Protein AF-A0A4V1ZYJ0-F1 (afdb_monomer)

Radius of gyration: 27.36 Å; Cα contacts (8 Å, |Δi|>4): 115; chains: 1; bounding box: 60×39×63 Å

Solvent-accessible surface area (backbone atoms only — not comparable to full-atom values): 7634 Å² total; per-residue (Å²): 122,80,49,82,54,85,54,69,100,83,52,88,59,89,47,63,30,48,71,47,72,52,77,53,96,96,46,75,52,71,37,78,46,78,59,79,65,95,71,58,88,89,64,89,73,66,72,46,60,44,89,94,45,60,79,70,43,41,62,72,42,68,61,72,73,40,45,68,55,47,55,68,51,44,53,59,48,50,53,51,48,52,46,64,68,34,55,88,78,41,65,87,82,64,65,74,51,80,50,94,86,50,102,54,82,49,83,61,78,81,81,79,78,86,127

Secondary structure (DSSP, 8-state):
--EEEPPSTT--S-EEEEEEEEEETTEEEEEEEPTT-SPPTT----EEEETTEEEEEEE--HHHHHHHHHHHHHHHHHHHHHHHH-TTTS-TT---EE-SSSS-EE-PPP-----

Mean predicted aligned error: 15.17 Å

Foldseek 3Di:
DWDWDDDPDPDPDTATWDKDWDDDDPDIAIDTAHGDDPDDPPDDFDWDADPVCRNPIYTPDPCVPCVVVCVVPVVVVVVVVVQVPPCVNPVPPFPFDCDPPDRDTDTDDDDPPDD

Sequence (115 aa):
MSFEGMGNAGDMLRSTYSVFYFKHDNDTTWFNSSANISFKPGDIVPVRYNVAEPGDARLNTFLSIWLGTLLAGGIPILILLVIYLNPHIVPKQNNLRLSKTKPYIFLQPVSSTYA

Structure (mmCIF, N/CA/C/O backbone):
data_AF-A0A4V1ZYJ0-F1
#
_entry.id   AF-A0A4V1ZYJ0-F1
#
loop_
_atom_site.group_PDB
_atom_site.id
_atom_site.type_symbol
_atom_site.label_atom_id
_atom_site.label_alt_id
_atom_site.label_comp_id
_atom_site.label_asym_id
_atom_site.label_entity_id
_atom_site.label_seq_id
_atom_site.pdbx_PDB_ins_code
_atom_site.Cartn_x
_atom_site.Cartn_y
_atom_site.Cartn_z
_atom_site.occupancy
_atom_site.B_iso_or_equiv
_atom_site.auth_seq_id
_atom_site.auth_comp_id
_atom_site.auth_asym_id
_atom_site.auth_atom_id
_atom_site.pdbx_PDB_model_num
ATOM 1 N N . MET A 1 1 ? 10.487 -14.709 -18.962 1.00 46.09 1 MET A N 1
ATOM 2 C CA . MET A 1 1 ? 11.520 -15.533 -18.303 1.00 46.09 1 MET A CA 1
ATOM 3 C C . MET A 1 1 ? 11.397 -15.286 -16.809 1.00 46.09 1 MET A C 1
ATOM 5 O O . MET A 1 1 ? 11.369 -14.125 -16.427 1.00 46.09 1 MET A O 1
ATOM 9 N N . SER A 1 2 ? 11.198 -16.326 -16.000 1.00 43.25 2 SER A N 1
ATOM 10 C CA . SER A 1 2 ? 11.203 -16.231 -14.533 1.00 43.25 2 SER A CA 1
ATOM 11 C C . SER A 1 2 ? 12.634 -16.396 -14.034 1.00 43.25 2 SER A C 1
ATOM 13 O O . SER A 1 2 ? 13.347 -17.264 -14.536 1.00 43.25 2 SER A O 1
ATOM 15 N N . PHE A 1 3 ? 13.050 -15.576 -13.073 1.00 48.28 3 PHE A N 1
ATOM 16 C CA . PHE A 1 3 ? 14.379 -15.663 -12.474 1.00 48.28 3 PHE A CA 1
ATOM 17 C C . PHE A 1 3 ? 14.256 -16.283 -11.080 1.00 48.28 3 PHE A C 1
ATOM 19 O O . PHE A 1 3 ? 13.375 -15.916 -10.301 1.00 48.28 3 PHE A O 1
ATOM 26 N N . GLU A 1 4 ? 15.110 -17.260 -10.786 1.00 47.94 4 GLU A N 1
ATOM 27 C CA . GLU A 1 4 ? 15.239 -17.841 -9.450 1.00 47.94 4 GLU A CA 1
ATOM 28 C C . GLU A 1 4 ? 16.365 -17.111 -8.715 1.00 47.94 4 GLU A C 1
ATOM 30 O O . GLU A 1 4 ? 17.476 -16.993 -9.231 1.00 47.94 4 GLU A O 1
ATOM 35 N N . GLY A 1 5 ? 16.089 -16.604 -7.515 1.00 47.22 5 GLY A N 1
ATOM 36 C CA . GLY A 1 5 ? 17.110 -16.021 -6.647 1.00 47.22 5 GLY A CA 1
ATOM 37 C C . GLY A 1 5 ? 16.983 -16.552 -5.229 1.00 47.22 5 GLY A C 1
ATOM 38 O O . GLY A 1 5 ? 15.895 -16.915 -4.781 1.00 47.22 5 GLY A O 1
ATOM 39 N N . MET A 1 6 ? 18.114 -16.617 -4.533 1.00 45.50 6 MET A N 1
ATOM 40 C CA . MET A 1 6 ? 18.161 -16.924 -3.107 1.00 45.50 6 MET A CA 1
ATOM 41 C C . MET A 1 6 ? 17.848 -15.651 -2.313 1.00 45.50 6 MET A C 1
ATOM 43 O O . MET A 1 6 ? 18.429 -14.599 -2.580 1.00 45.50 6 MET A O 1
ATOM 47 N N . GLY A 1 7 ? 16.905 -15.740 -1.371 1.00 52.34 7 GLY A N 1
ATOM 48 C CA . GLY A 1 7 ? 16.629 -14.673 -0.406 1.00 52.34 7 GLY A CA 1
ATOM 49 C C . GLY A 1 7 ? 17.787 -14.469 0.579 1.00 52.34 7 GLY A C 1
ATOM 50 O O . GLY A 1 7 ? 18.738 -15.251 0.613 1.00 52.34 7 GLY A O 1
ATOM 51 N N . ASN A 1 8 ? 17.715 -13.402 1.382 1.00 55.25 8 ASN A N 1
ATOM 52 C CA . ASN A 1 8 ? 18.723 -13.097 2.403 1.00 55.25 8 ASN A CA 1
ATOM 53 C C . ASN A 1 8 ? 18.839 -14.211 3.462 1.00 55.25 8 ASN A C 1
ATOM 55 O O . ASN A 1 8 ? 17.902 -14.973 3.698 1.00 55.25 8 ASN A O 1
ATOM 59 N N . ALA A 1 9 ? 20.023 -14.281 4.086 1.00 48.91 9 ALA A N 1
ATOM 60 C CA . ALA A 1 9 ? 20.482 -15.344 4.983 1.00 48.91 9 ALA A CA 1
ATOM 61 C C . ALA A 1 9 ? 19.446 -15.737 6.059 1.00 48.91 9 ALA A C 1
ATOM 63 O O . ALA A 1 9 ? 19.326 -15.082 7.093 1.00 48.91 9 ALA A O 1
ATOM 64 N N . GLY A 1 10 ? 18.715 -16.824 5.794 1.00 50.59 10 GLY A N 1
ATOM 65 C CA . GLY A 1 10 ? 17.658 -17.373 6.650 1.00 50.59 10 GLY A CA 1
ATOM 66 C C . GLY A 1 10 ? 16.484 -17.970 5.864 1.00 50.59 10 GLY A C 1
ATOM 67 O O . GLY A 1 10 ? 15.867 -18.928 6.326 1.00 50.59 10 GLY A O 1
ATOM 68 N N . ASP A 1 11 ? 16.223 -17.482 4.648 1.00 47.62 11 ASP A N 1
ATOM 69 C CA . ASP A 1 11 ? 15.119 -17.966 3.812 1.00 47.62 11 ASP A CA 1
ATOM 70 C C . ASP A 1 11 ? 15.535 -19.185 2.967 1.00 47.62 11 ASP A C 1
ATOM 72 O O . ASP A 1 11 ? 16.032 -19.066 1.848 1.00 47.62 11 ASP A O 1
ATOM 76 N N . MET A 1 12 ? 15.280 -20.395 3.479 1.00 47.22 12 MET A N 1
ATOM 77 C CA . MET A 1 12 ? 15.387 -21.661 2.719 1.00 47.22 12 MET A CA 1
ATOM 78 C C . MET A 1 12 ? 14.264 -21.842 1.673 1.00 47.22 12 MET A C 1
ATOM 80 O O . MET A 1 12 ? 14.135 -22.907 1.065 1.00 47.22 12 MET A O 1
ATOM 84 N N . LEU A 1 13 ? 13.424 -20.828 1.463 1.00 49.38 13 LEU A N 1
ATOM 85 C CA . LEU A 1 13 ? 12.290 -20.879 0.549 1.00 49.38 13 LEU A CA 1
ATOM 86 C C . LEU A 1 13 ? 12.705 -20.331 -0.819 1.00 49.38 13 LEU A C 1
ATOM 88 O O . LEU A 1 13 ? 12.961 -19.138 -0.978 1.00 49.38 13 LEU A O 1
ATOM 92 N N . ARG A 1 14 ? 12.747 -21.213 -1.827 1.00 51.91 14 ARG A N 1
ATOM 93 C CA . ARG A 1 14 ? 12.847 -20.809 -3.236 1.00 51.91 14 ARG A CA 1
ATOM 94 C C . ARG A 1 14 ? 11.693 -19.859 -3.551 1.00 51.91 14 ARG A C 1
ATOM 96 O O . ARG A 1 14 ? 10.537 -20.275 -3.542 1.00 51.91 14 ARG A O 1
ATOM 103 N N . SER A 1 15 ? 12.011 -18.599 -3.831 1.00 55.06 15 SER A N 1
ATOM 104 C CA . SER A 1 15 ? 11.025 -17.595 -4.218 1.00 55.06 15 SER A CA 1
ATOM 105 C C . SER A 1 15 ? 11.194 -17.272 -5.696 1.00 55.06 15 SER A C 1
ATOM 107 O O . SER A 1 15 ? 12.221 -16.743 -6.122 1.00 55.06 15 SER A O 1
ATOM 109 N N . THR A 1 16 ? 10.191 -17.626 -6.496 1.00 56.03 16 THR A N 1
ATOM 110 C CA . THR A 1 16 ? 10.096 -17.187 -7.889 1.00 56.03 16 THR A CA 1
ATOM 111 C C . THR A 1 16 ? 9.591 -15.749 -7.896 1.00 56.03 16 THR A C 1
ATOM 113 O O . THR A 1 16 ? 8.448 -15.493 -7.513 1.00 56.03 16 THR A O 1
ATOM 116 N N . TYR A 1 17 ? 10.420 -14.806 -8.338 1.00 59.56 17 TYR A N 1
ATOM 117 C CA . TYR A 1 17 ? 10.012 -13.413 -8.506 1.00 59.56 17 TYR A CA 1
ATOM 118 C C . TYR A 1 17 ? 9.987 -13.024 -9.982 1.00 59.56 17 TYR A C 1
ATOM 120 O O . TYR A 1 17 ? 10.707 -13.566 -10.825 1.00 59.56 17 TYR A O 1
ATOM 128 N N . SER A 1 18 ? 9.108 -12.078 -10.297 1.00 63.31 18 SER A N 1
ATOM 129 C CA . SER A 1 18 ? 8.984 -11.524 -11.639 1.00 63.31 18 SER A CA 1
ATOM 130 C C . SER A 1 18 ? 9.879 -10.295 -11.747 1.00 63.31 18 SER A C 1
ATOM 132 O O . SER A 1 18 ? 9.775 -9.370 -10.936 1.00 63.31 18 SER A O 1
ATOM 134 N N . VAL A 1 19 ? 10.755 -10.299 -12.751 1.00 68.94 19 VAL A N 1
ATOM 135 C CA . VAL A 1 19 ? 11.613 -9.160 -13.086 1.00 68.94 19 VAL A CA 1
ATOM 136 C C . VAL A 1 19 ? 10.931 -8.346 -14.172 1.00 68.94 19 VAL A C 1
ATOM 138 O O . VAL A 1 19 ? 10.537 -8.889 -15.207 1.00 68.94 19 VAL A O 1
ATOM 141 N N . PHE A 1 20 ? 10.808 -7.047 -13.933 1.00 73.81 20 PHE A N 1
ATOM 142 C CA . PHE A 1 20 ? 10.254 -6.099 -14.888 1.00 73.81 20 PHE A CA 1
ATOM 143 C C . PHE A 1 20 ? 11.358 -5.166 -15.363 1.00 73.81 20 PHE A C 1
ATOM 145 O O . PHE A 1 20 ? 12.267 -4.824 -14.606 1.00 73.81 20 PHE A O 1
ATOM 152 N N . TYR A 1 21 ? 11.261 -4.752 -16.621 1.00 74.56 21 TYR A N 1
ATOM 153 C CA . TYR A 1 21 ? 12.099 -3.699 -17.163 1.00 74.56 21 TYR A CA 1
ATOM 154 C C . TYR A 1 21 ? 11.240 -2.652 -17.844 1.00 74.56 21 TYR A C 1
ATOM 156 O O . TYR A 1 21 ? 10.186 -2.957 -18.407 1.00 74.56 21 TYR A O 1
ATOM 164 N N . PHE A 1 22 ? 11.713 -1.417 -17.811 1.00 76.38 22 PHE A N 1
ATOM 165 C CA . PHE A 1 22 ? 11.156 -0.342 -18.612 1.00 76.38 22 PHE A CA 1
ATOM 166 C C . PHE A 1 22 ? 12.297 0.490 -19.190 1.00 76.38 22 PHE A C 1
ATOM 168 O O . PHE A 1 22 ? 13.395 0.542 -18.634 1.00 76.38 22 PHE A O 1
ATOM 175 N N . LYS A 1 23 ? 12.043 1.091 -20.352 1.00 76.69 23 LYS A N 1
ATOM 176 C CA . LY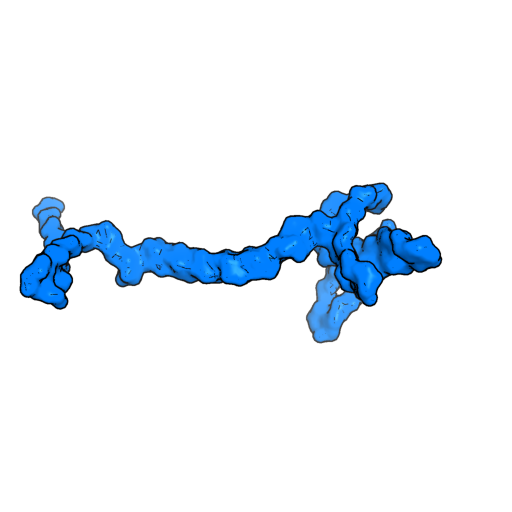S A 1 23 ? 12.992 1.996 -20.996 1.00 76.69 23 LYS A CA 1
ATOM 177 C C . LYS A 1 23 ? 12.717 3.415 -20.528 1.00 76.69 23 LYS A C 1
ATOM 179 O O . LYS A 1 23 ? 11.569 3.859 -20.588 1.00 76.69 23 LYS A O 1
ATOM 184 N N . HIS A 1 24 ? 13.766 4.098 -20.096 1.00 74.12 24 HIS A N 1
ATOM 185 C CA . HIS A 1 24 ? 13.749 5.513 -19.760 1.00 74.12 24 HIS A CA 1
ATOM 186 C C . HIS A 1 24 ? 14.911 6.192 -20.480 1.00 74.12 24 HIS A C 1
ATOM 188 O O . HIS A 1 24 ? 16.061 5.790 -20.317 1.00 74.12 24 HIS A O 1
ATOM 194 N N . ASP A 1 25 ? 14.614 7.202 -21.295 1.00 78.50 25 ASP A N 1
ATOM 195 C CA . ASP A 1 25 ? 15.579 7.844 -22.191 1.00 78.50 25 ASP A CA 1
ATOM 196 C C . ASP A 1 25 ? 16.331 6.821 -23.072 1.00 78.50 25 ASP A C 1
ATOM 198 O O . ASP A 1 25 ? 15.725 6.176 -23.928 1.00 78.50 25 ASP A O 1
ATOM 202 N N . ASN A 1 26 ? 17.640 6.657 -22.847 1.00 80.00 26 ASN A N 1
ATOM 203 C CA . ASN A 1 26 ? 18.516 5.707 -23.540 1.00 80.00 26 ASN A CA 1
ATOM 204 C C . ASN A 1 26 ? 18.929 4.507 -22.669 1.00 80.00 26 ASN A C 1
ATOM 206 O O . ASN A 1 26 ? 19.769 3.717 -23.100 1.00 80.00 26 ASN A O 1
ATOM 210 N N . ASP A 1 27 ? 18.355 4.355 -21.472 1.00 74.94 27 ASP A N 1
ATOM 211 C CA . ASP A 1 27 ? 18.698 3.282 -20.538 1.00 74.94 27 ASP A CA 1
ATOM 212 C C . ASP A 1 27 ? 17.501 2.361 -20.245 1.00 74.94 27 ASP A C 1
ATOM 214 O O . ASP A 1 27 ? 16.329 2.712 -20.424 1.00 74.94 27 ASP A O 1
ATOM 218 N N . THR A 1 28 ? 17.797 1.127 -19.844 1.00 78.94 28 THR A N 1
ATOM 219 C CA . THR A 1 28 ? 16.803 0.131 -19.437 1.00 78.94 28 THR A CA 1
ATOM 220 C C . THR A 1 28 ? 16.994 -0.180 -17.964 1.00 78.94 28 THR A C 1
ATOM 222 O O . THR A 1 28 ? 17.970 -0.817 -17.573 1.00 78.94 28 THR A O 1
ATOM 225 N N . THR A 1 29 ? 16.033 0.230 -17.144 1.00 77.31 29 THR A N 1
ATOM 226 C CA . THR A 1 29 ? 16.067 -0.036 -15.707 1.00 77.31 29 THR A CA 1
ATOM 227 C C . THR A 1 29 ? 15.308 -1.319 -15.396 1.00 77.31 29 THR A C 1
ATOM 229 O O . THR A 1 29 ? 14.201 -1.539 -15.894 1.00 77.31 29 THR A O 1
ATOM 232 N N . TRP A 1 30 ? 15.909 -2.160 -14.554 1.00 76.69 30 TRP A N 1
ATOM 233 C CA . TRP A 1 30 ? 15.361 -3.438 -14.109 1.00 76.69 30 TRP A CA 1
ATOM 234 C C . TRP A 1 30 ? 14.977 -3.342 -12.641 1.00 76.69 30 TRP A C 1
ATOM 236 O O . TRP A 1 30 ? 15.743 -2.816 -11.835 1.00 76.69 30 TRP A O 1
ATOM 246 N N . PHE A 1 31 ? 13.817 -3.882 -12.282 1.00 74.38 31 PHE A N 1
ATOM 247 C CA . PHE A 1 31 ? 13.407 -3.967 -10.887 1.00 74.38 31 PHE A CA 1
ATOM 248 C C . PHE A 1 31 ? 12.648 -5.263 -10.609 1.00 74.38 31 PHE A C 1
ATOM 250 O O . PHE A 1 31 ? 11.964 -5.832 -11.468 1.00 74.38 31 PHE A O 1
ATOM 257 N N . ASN A 1 32 ? 12.772 -5.726 -9.369 1.00 71.75 32 ASN A N 1
ATOM 258 C CA . ASN A 1 32 ? 12.088 -6.917 -8.891 1.00 71.75 32 ASN A CA 1
ATOM 259 C C . ASN A 1 32 ? 10.724 -6.517 -8.337 1.00 71.75 32 ASN A C 1
ATOM 261 O O . ASN A 1 32 ? 10.620 -5.591 -7.531 1.00 71.75 32 ASN A O 1
ATOM 265 N N . SER A 1 33 ? 9.673 -7.230 -8.735 1.00 66.00 33 SER A N 1
ATOM 266 C CA . SER A 1 33 ? 8.376 -7.113 -8.072 1.00 66.00 33 SER A CA 1
ATOM 267 C C . SER A 1 33 ? 8.153 -8.281 -7.120 1.00 66.00 33 SER A C 1
ATOM 269 O O . SER A 1 33 ? 8.695 -9.369 -7.321 1.00 66.00 33 SER A O 1
ATOM 271 N N . SER A 1 34 ? 7.350 -8.061 -6.077 1.00 60.72 34 SER A N 1
ATOM 272 C CA . SER A 1 34 ? 6.995 -9.111 -5.123 1.00 60.72 34 SER A CA 1
ATOM 273 C C . SER A 1 34 ? 6.374 -10.302 -5.855 1.00 60.72 34 SER A C 1
ATOM 275 O O . SER A 1 34 ? 5.569 -10.120 -6.769 1.00 60.72 34 SER A O 1
ATOM 277 N N . ALA A 1 35 ? 6.790 -11.503 -5.454 1.00 50.88 35 ALA A N 1
ATOM 278 C CA . ALA A 1 35 ? 6.478 -12.771 -6.095 1.00 50.88 35 ALA A CA 1
ATOM 279 C C . ALA A 1 35 ? 4.985 -12.929 -6.438 1.00 50.88 35 ALA A C 1
ATOM 281 O O . ALA A 1 35 ? 4.108 -12.601 -5.639 1.00 50.88 35 ALA A O 1
ATOM 282 N N . ASN A 1 36 ? 4.723 -13.517 -7.610 1.00 53.50 36 ASN A N 1
ATOM 283 C CA . ASN A 1 36 ? 3.432 -14.097 -7.989 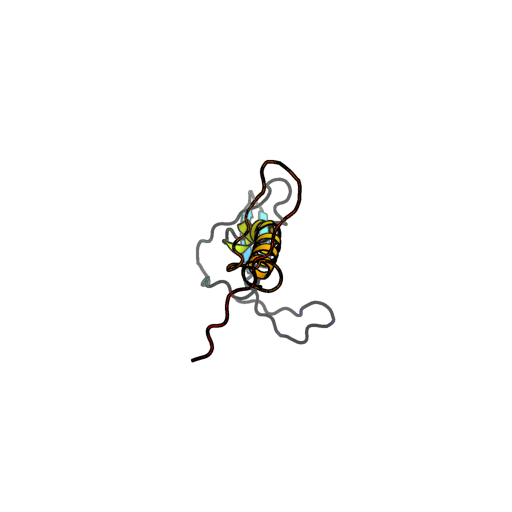1.00 53.50 36 ASN A CA 1
ATOM 284 C C . ASN A 1 36 ? 2.282 -13.130 -8.342 1.00 53.50 36 ASN A C 1
ATOM 286 O O . ASN A 1 36 ? 1.109 -13.452 -8.157 1.00 53.50 36 ASN A O 1
ATOM 290 N N . ILE A 1 37 ? 2.585 -11.951 -8.887 1.00 58.16 37 ILE A N 1
ATOM 291 C CA . ILE A 1 37 ? 1.544 -11.117 -9.503 1.00 58.16 37 ILE A CA 1
ATOM 292 C C . ILE A 1 37 ? 1.177 -11.743 -10.856 1.00 58.16 37 ILE A C 1
ATOM 294 O O . ILE A 1 37 ? 2.079 -12.110 -11.606 1.00 58.16 37 ILE A O 1
ATOM 298 N N . SER A 1 38 ? -0.125 -11.882 -11.147 1.00 63.50 38 SER A N 1
ATOM 299 C CA . SER A 1 38 ? -0.743 -12.623 -12.271 1.00 63.50 38 SER A CA 1
ATOM 300 C C . SER A 1 38 ? -0.401 -12.143 -13.693 1.00 63.50 38 SER A C 1
ATOM 302 O O . SER A 1 38 ? -1.188 -12.336 -14.618 1.00 63.50 38 SER A O 1
ATOM 304 N N . PHE A 1 39 ? 0.746 -11.507 -13.884 1.00 68.69 39 PHE A N 1
ATOM 305 C CA . PHE A 1 39 ? 1.222 -11.047 -15.175 1.00 68.69 39 PHE A CA 1
ATOM 306 C C . PHE A 1 39 ? 1.885 -12.188 -15.934 1.00 68.69 39 PHE A C 1
ATOM 308 O O . PHE A 1 39 ? 2.704 -12.942 -15.398 1.00 68.69 39 PHE A O 1
ATOM 315 N N . LYS A 1 40 ? 1.532 -12.304 -17.207 1.00 70.81 40 LYS A N 1
ATOM 316 C CA . LYS A 1 40 ? 2.167 -13.217 -18.146 1.00 70.81 40 LYS A CA 1
ATOM 317 C C . LYS A 1 40 ? 3.370 -12.527 -18.793 1.00 70.81 40 LYS A C 1
ATOM 319 O O . LYS A 1 40 ? 3.396 -11.302 -18.932 1.00 70.81 40 LYS A O 1
ATOM 324 N N . PRO A 1 41 ? 4.389 -13.293 -19.217 1.00 71.19 41 PRO A N 1
ATOM 325 C CA . PRO A 1 41 ? 5.460 -12.739 -20.032 1.00 71.19 41 PRO A CA 1
ATOM 326 C C . PRO A 1 41 ? 4.890 -12.057 -21.285 1.00 71.19 41 PRO A C 1
ATOM 328 O O . PRO A 1 41 ? 4.155 -12.688 -22.038 1.00 71.19 41 PRO A O 1
ATOM 331 N N . GLY A 1 42 ? 5.253 -10.791 -21.507 1.00 74.69 42 GLY A N 1
ATOM 332 C CA . GLY A 1 42 ? 4.770 -9.983 -22.633 1.00 74.69 42 GLY A CA 1
ATOM 333 C C . GLY A 1 42 ? 3.638 -9.009 -22.291 1.00 74.69 42 GLY A C 1
ATOM 334 O O . GLY A 1 42 ? 3.295 -8.184 -23.135 1.00 74.69 42 GLY A O 1
ATOM 335 N N . ASP A 1 43 ? 3.093 -9.054 -21.073 1.00 74.81 43 ASP A N 1
ATOM 336 C CA . ASP A 1 43 ? 2.055 -8.114 -20.649 1.00 74.81 43 ASP A CA 1
ATOM 337 C C . ASP A 1 43 ? 2.599 -6.679 -20.537 1.00 74.81 43 ASP A C 1
ATOM 339 O O . ASP A 1 43 ? 3.661 -6.430 -19.960 1.00 74.81 43 ASP A O 1
ATOM 343 N N . ILE A 1 44 ? 1.830 -5.716 -21.052 1.00 77.50 44 ILE A N 1
ATOM 344 C CA . ILE A 1 44 ? 2.087 -4.287 -20.854 1.00 77.50 44 ILE A CA 1
ATOM 345 C C . ILE A 1 44 ? 1.510 -3.901 -19.492 1.00 77.50 44 ILE A C 1
ATOM 347 O O . ILE A 1 44 ? 0.292 -3.885 -19.309 1.00 77.50 44 ILE A O 1
ATOM 351 N N . VAL A 1 45 ? 2.384 -3.588 -18.534 1.00 80.19 45 VAL A N 1
ATOM 352 C CA . VAL A 1 45 ? 1.993 -3.260 -17.158 1.00 80.19 45 VAL A CA 1
ATOM 353 C C . VAL A 1 45 ? 2.338 -1.813 -16.802 1.00 80.19 45 VAL A C 1
ATOM 355 O O . VAL A 1 45 ? 3.417 -1.332 -17.152 1.00 80.19 45 VAL A O 1
ATOM 358 N N . PRO A 1 46 ? 1.454 -1.096 -16.088 1.00 81.94 46 PRO A N 1
ATOM 359 C CA . PRO A 1 46 ? 1.747 0.256 -15.636 1.00 81.94 46 PRO A CA 1
ATOM 360 C C . PRO A 1 46 ? 2.800 0.247 -14.519 1.00 81.94 46 PRO A C 1
ATOM 362 O O . PRO A 1 46 ? 2.649 -0.425 -13.492 1.00 81.94 46 PRO A O 1
ATOM 365 N N . VAL A 1 47 ? 3.849 1.046 -14.707 1.00 83.06 47 VAL A N 1
ATOM 366 C CA . VAL A 1 47 ? 4.939 1.264 -13.746 1.00 83.06 47 VAL A CA 1
ATOM 367 C C . VAL A 1 47 ? 4.860 2.696 -13.230 1.00 83.06 47 VAL A C 1
ATOM 369 O O . VAL A 1 47 ? 4.583 3.621 -13.992 1.00 83.06 47 VAL A O 1
ATOM 372 N N . ARG A 1 48 ? 5.108 2.885 -11.934 1.00 82.88 48 ARG A N 1
ATOM 373 C CA . ARG A 1 48 ? 5.347 4.198 -11.330 1.00 82.88 48 ARG A CA 1
ATOM 374 C C . ARG A 1 48 ? 6.803 4.272 -10.888 1.00 82.88 48 ARG A C 1
ATOM 376 O O . ARG A 1 48 ? 7.321 3.310 -10.328 1.00 82.88 48 ARG A O 1
ATOM 383 N N . TYR A 1 49 ? 7.449 5.399 -11.132 1.00 83.56 49 TYR A N 1
ATOM 384 C CA . TYR A 1 49 ? 8.830 5.640 -10.731 1.00 83.56 49 TYR A CA 1
ATOM 385 C C . TYR A 1 49 ? 9.016 7.130 -10.440 1.00 83.56 49 TYR A C 1
ATOM 387 O O . TYR A 1 49 ? 8.243 7.965 -10.919 1.00 83.56 49 TYR A O 1
ATOM 395 N N . ASN A 1 50 ? 10.019 7.459 -9.632 1.00 83.69 50 ASN A N 1
ATOM 396 C CA . ASN A 1 50 ? 10.470 8.832 -9.456 1.00 83.69 50 ASN A CA 1
ATOM 397 C C . ASN A 1 50 ? 11.477 9.151 -10.567 1.00 83.69 50 ASN A C 1
ATOM 399 O O . ASN A 1 50 ? 12.452 8.426 -10.725 1.00 83.69 50 ASN A O 1
ATOM 403 N N . VAL A 1 51 ? 11.275 10.237 -11.317 1.00 83.50 51 VAL A N 1
ATOM 404 C CA . VAL A 1 51 ? 12.200 10.637 -12.394 1.00 83.50 51 VAL A CA 1
ATOM 405 C C . VAL A 1 51 ? 13.611 10.904 -11.857 1.00 83.50 51 VAL A C 1
ATOM 407 O O . VAL A 1 51 ? 14.587 10.606 -12.535 1.00 83.50 51 VAL A O 1
ATOM 410 N N . ALA A 1 52 ? 13.734 11.406 -10.624 1.00 86.62 52 ALA A N 1
ATOM 411 C CA . ALA A 1 52 ? 15.030 11.626 -9.982 1.00 86.62 52 ALA A CA 1
ATOM 412 C C . ALA A 1 52 ? 15.691 10.328 -9.476 1.00 86.62 52 ALA A C 1
ATOM 414 O O . ALA A 1 52 ? 16.894 10.314 -9.229 1.00 86.62 52 ALA A O 1
ATOM 415 N N . GLU A 1 53 ? 14.920 9.248 -9.314 1.00 82.38 53 GLU A N 1
ATOM 416 C CA . GLU A 1 53 ? 15.387 7.965 -8.782 1.00 82.38 53 GLU A CA 1
ATOM 417 C C . GLU A 1 53 ? 14.648 6.798 -9.472 1.00 82.38 53 GLU A C 1
ATOM 419 O O . GLU A 1 53 ? 13.762 6.165 -8.888 1.00 82.38 53 GLU A O 1
ATOM 424 N N . PRO A 1 54 ? 14.980 6.498 -10.743 1.00 78.31 54 PRO A N 1
ATOM 425 C CA . PRO A 1 54 ? 14.287 5.470 -11.524 1.00 78.31 54 PRO A CA 1
ATOM 426 C C . PRO A 1 54 ? 14.502 4.050 -10.978 1.00 78.31 54 PRO A C 1
ATOM 428 O O . PRO A 1 54 ? 13.740 3.144 -11.309 1.00 78.31 54 PRO A O 1
ATOM 431 N N . GLY A 1 55 ? 15.511 3.854 -10.119 1.00 78.19 55 GLY A N 1
ATOM 432 C CA . GLY A 1 55 ? 15.789 2.585 -9.445 1.00 78.19 55 GLY A CA 1
ATOM 433 C C . GLY A 1 55 ? 14.721 2.157 -8.429 1.00 78.19 55 GLY A C 1
ATOM 434 O O . GLY A 1 55 ? 14.557 0.958 -8.220 1.00 78.19 55 GLY A O 1
ATOM 435 N N . ASP A 1 56 ? 13.945 3.088 -7.854 1.00 77.81 56 ASP A N 1
ATOM 436 C CA . ASP A 1 56 ? 12.797 2.771 -6.974 1.00 77.81 56 ASP A CA 1
ATOM 437 C C . ASP A 1 56 ? 11.485 2.624 -7.771 1.00 77.81 56 ASP A C 1
ATOM 439 O O . ASP A 1 56 ? 10.384 2.925 -7.303 1.00 77.81 56 ASP A O 1
ATOM 443 N N . ALA A 1 57 ? 11.578 2.171 -9.023 1.00 81.88 57 ALA A N 1
ATOM 444 C CA . ALA A 1 57 ? 10.407 1.853 -9.822 1.00 81.88 57 ALA A CA 1
ATOM 445 C C . ALA A 1 57 ? 9.597 0.711 -9.192 1.00 81.88 57 ALA A C 1
ATOM 447 O O . ALA A 1 57 ? 10.125 -0.306 -8.737 1.00 81.88 57 ALA A O 1
ATOM 448 N N . ARG A 1 58 ? 8.273 0.869 -9.188 1.00 79.94 58 ARG A N 1
ATOM 449 C CA . ARG A 1 58 ? 7.331 -0.118 -8.651 1.00 79.94 58 ARG A CA 1
ATOM 450 C C . ARG A 1 58 ? 6.169 -0.302 -9.605 1.00 79.94 58 ARG A C 1
ATOM 452 O O . ARG A 1 58 ? 5.720 0.636 -10.261 1.00 79.94 58 ARG A O 1
ATOM 459 N N . LEU A 1 59 ? 5.604 -1.504 -9.624 1.00 83.31 59 LEU A N 1
ATOM 460 C CA . LEU A 1 59 ? 4.348 -1.727 -10.333 1.00 83.31 59 LEU A CA 1
ATOM 461 C C . LEU A 1 59 ? 3.219 -0.918 -9.697 1.00 83.31 59 LEU A C 1
ATOM 463 O O . LEU A 1 59 ? 3.148 -0.768 -8.469 1.00 83.31 59 LEU A O 1
ATOM 467 N N . ASN A 1 60 ? 2.316 -0.437 -10.547 1.00 83.25 60 ASN A N 1
ATOM 468 C CA . ASN A 1 60 ? 1.106 0.258 -10.137 1.00 83.25 60 ASN A CA 1
ATOM 469 C C . ASN A 1 60 ? 0.017 -0.750 -9.722 1.00 83.25 60 ASN A C 1
ATOM 471 O O . ASN A 1 60 ? -1.004 -0.908 -10.388 1.00 83.25 60 ASN A O 1
ATOM 475 N N . THR A 1 61 ? 0.273 -1.497 -8.647 1.00 80.81 61 THR A N 1
ATOM 476 C CA . THR A 1 61 ? -0.693 -2.432 -8.054 1.00 80.81 61 THR A CA 1
ATOM 477 C C . THR A 1 61 ? -1.393 -1.804 -6.857 1.00 80.81 61 THR A C 1
ATOM 479 O O . THR A 1 61 ? -0.852 -0.916 -6.197 1.00 80.81 61 THR A O 1
ATOM 482 N N . PHE A 1 62 ? -2.585 -2.308 -6.532 1.00 83.69 62 PHE A N 1
ATOM 483 C CA . PHE A 1 62 ? -3.351 -1.831 -5.381 1.00 83.69 62 PHE A CA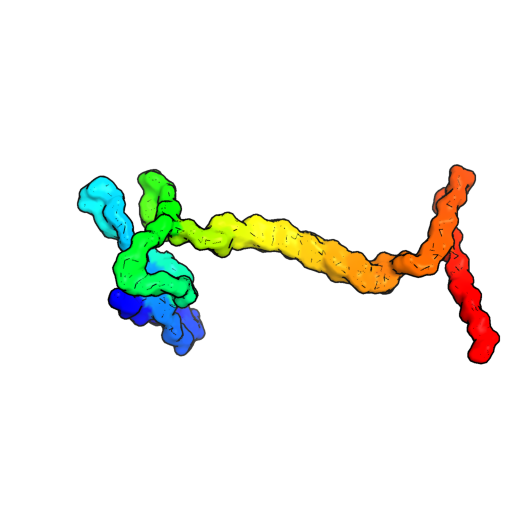 1
ATOM 484 C C . PHE A 1 62 ? -2.519 -1.844 -4.091 1.00 83.69 62 PHE A C 1
ATOM 486 O O . PHE A 1 62 ? -2.415 -0.820 -3.428 1.00 83.69 62 PHE A O 1
ATOM 493 N N . LEU A 1 63 ? -1.858 -2.962 -3.773 1.00 81.75 63 LEU A N 1
ATOM 494 C CA . LEU A 1 63 ? -1.017 -3.055 -2.576 1.00 81.75 63 LEU A CA 1
ATOM 495 C C . LEU A 1 63 ? 0.191 -2.112 -2.640 1.00 81.75 63 LEU A C 1
ATOM 497 O O . LEU A 1 63 ? 0.504 -1.473 -1.646 1.00 81.75 63 LEU A O 1
ATOM 501 N N . SER A 1 64 ? 0.833 -1.948 -3.800 1.00 78.75 64 SER A N 1
ATOM 502 C CA . SER A 1 64 ? 1.938 -0.992 -3.961 1.00 78.75 64 SER A CA 1
ATOM 503 C C . SER A 1 64 ? 1.506 0.430 -3.573 1.00 78.75 64 SER A C 1
ATOM 505 O O . SER A 1 64 ? 2.232 1.125 -2.862 1.00 78.75 64 SER A O 1
ATOM 507 N N . ILE A 1 65 ? 0.309 0.857 -3.982 1.00 84.31 65 ILE A N 1
ATOM 508 C CA . ILE A 1 65 ? -0.215 2.199 -3.687 1.00 84.31 65 ILE A CA 1
ATOM 509 C C . ILE A 1 65 ? -0.739 2.305 -2.249 1.00 84.31 65 ILE A C 1
ATOM 511 O O . ILE A 1 65 ? -0.433 3.268 -1.552 1.00 84.31 65 ILE A O 1
ATOM 515 N N . TRP A 1 66 ? -1.534 1.328 -1.814 1.00 87.62 66 TRP A N 1
ATOM 516 C CA . TRP A 1 66 ? -2.393 1.459 -0.638 1.00 87.62 66 TRP A CA 1
ATOM 517 C C . TRP A 1 66 ? -1.879 0.752 0.609 1.00 87.62 66 TRP A C 1
ATOM 519 O O . TRP A 1 66 ? -2.438 0.987 1.674 1.00 87.62 66 TRP A O 1
ATOM 529 N N . LEU A 1 67 ? -0.838 -0.086 0.538 1.00 86.00 67 LEU A N 1
ATOM 530 C CA . LEU A 1 67 ? -0.370 -0.846 1.704 1.00 86.00 67 LEU A CA 1
ATOM 531 C C . LEU A 1 67 ? -0.051 0.063 2.898 1.00 86.00 67 LEU A C 1
ATOM 533 O O . LEU A 1 67 ? -0.486 -0.228 4.006 1.00 86.00 67 LEU A O 1
ATOM 537 N N . GLY A 1 68 ? 0.621 1.197 2.675 1.00 85.56 68 GLY A N 1
ATOM 538 C CA . GLY A 1 68 ? 0.890 2.169 3.741 1.00 85.56 68 GLY A CA 1
ATOM 539 C C . GLY A 1 68 ? -0.392 2.703 4.390 1.00 85.56 68 GLY A C 1
ATOM 540 O O . GLY A 1 68 ? -0.513 2.714 5.612 1.00 85.56 68 GLY A O 1
ATOM 541 N N . THR A 1 69 ? -1.388 3.071 3.582 1.00 90.56 69 THR A N 1
ATOM 542 C CA . THR A 1 69 ? -2.696 3.542 4.063 1.00 90.56 69 THR A CA 1
ATOM 543 C C . THR A 1 69 ? -3.485 2.444 4.771 1.00 90.56 69 THR A C 1
ATOM 545 O O . THR A 1 69 ? -4.108 2.706 5.795 1.00 90.56 69 THR A O 1
ATOM 548 N N . LEU A 1 70 ? -3.448 1.210 4.266 1.00 91.81 70 LEU A N 1
ATOM 549 C CA . LEU A 1 70 ? -4.095 0.058 4.894 1.00 91.81 70 LEU A CA 1
ATOM 550 C C . LEU A 1 70 ? -3.474 -0.254 6.253 1.00 91.81 70 LEU A C 1
ATOM 552 O O . LEU A 1 70 ? -4.202 -0.577 7.183 1.00 91.81 70 LEU A O 1
ATOM 556 N N . LEU A 1 71 ? -2.157 -0.117 6.399 1.00 90.69 71 LEU A N 1
ATOM 557 C CA . LEU A 1 71 ? -1.495 -0.290 7.690 1.00 90.69 71 LEU A CA 1
ATOM 558 C C . LEU A 1 71 ? -1.838 0.860 8.645 1.00 90.69 71 LEU A C 1
ATOM 560 O O . LEU A 1 71 ? -2.250 0.614 9.777 1.00 90.69 71 LEU A O 1
ATOM 564 N N . ALA A 1 72 ? -1.741 2.107 8.179 1.00 91.81 72 ALA A N 1
ATOM 565 C CA . ALA A 1 72 ? -1.995 3.285 9.005 1.00 91.81 72 ALA A CA 1
ATOM 566 C C . ALA A 1 72 ? -3.467 3.420 9.431 1.00 91.81 72 ALA A C 1
ATOM 568 O O . ALA A 1 72 ? -3.742 3.816 10.559 1.00 91.81 72 ALA A O 1
ATOM 569 N N . GLY A 1 73 ? -4.415 3.099 8.547 1.00 93.44 73 GLY A N 1
ATOM 570 C CA . GLY A 1 73 ? -5.852 3.205 8.812 1.00 93.44 73 GLY A CA 1
ATOM 571 C C . GLY A 1 73 ? -6.485 1.901 9.295 1.00 93.44 73 GLY A C 1
ATOM 572 O O . GLY A 1 73 ? -7.335 1.915 10.183 1.00 93.44 73 GLY A O 1
ATOM 573 N N . GLY A 1 74 ? -6.058 0.761 8.754 1.00 93.81 74 GLY A N 1
ATOM 574 C CA . GLY A 1 74 ? -6.644 -0.542 9.064 1.00 93.81 74 GLY A CA 1
ATOM 575 C C . GLY A 1 74 ? -6.348 -1.010 10.484 1.00 93.81 74 GLY A C 1
ATOM 576 O O . GLY A 1 74 ? -7.248 -1.541 11.131 1.00 93.81 74 GLY A O 1
ATOM 577 N N . ILE A 1 75 ? -5.140 -0.766 11.008 1.00 93.19 75 ILE A N 1
ATOM 578 C CA . ILE A 1 75 ? -4.789 -1.167 12.380 1.00 93.19 75 ILE A CA 1
ATOM 579 C C . ILE A 1 75 ? -5.659 -0.427 13.419 1.00 93.19 75 ILE A C 1
ATOM 581 O O . ILE A 1 75 ? -6.303 -1.107 14.222 1.00 93.19 75 ILE A O 1
ATOM 585 N N . PRO A 1 76 ? -5.781 0.918 13.408 1.00 94.81 76 PRO A N 1
ATOM 586 C CA . PRO A 1 76 ? -6.687 1.620 14.321 1.00 94.81 76 PRO A CA 1
ATOM 587 C C . PRO A 1 76 ? -8.150 1.193 14.182 1.00 94.81 76 PRO A C 1
ATOM 589 O O . PRO A 1 76 ? -8.830 1.006 15.190 1.00 94.81 76 PRO A O 1
ATOM 592 N N . ILE A 1 77 ? -8.636 0.998 12.950 1.00 95.75 77 ILE A N 1
ATOM 593 C CA . ILE A 1 77 ? -10.012 0.541 12.704 1.00 95.75 77 ILE A CA 1
ATOM 594 C C . ILE A 1 77 ? -10.238 -0.846 13.310 1.00 95.75 77 ILE A C 1
ATOM 596 O O . ILE A 1 77 ? -11.261 -1.062 13.956 1.00 95.75 77 ILE A O 1
ATOM 600 N N . LEU A 1 78 ? -9.288 -1.770 13.156 1.00 94.88 78 LEU A N 1
ATOM 601 C CA . LEU A 1 78 ? -9.365 -3.099 13.762 1.00 94.88 78 LEU A CA 1
ATOM 602 C C . LEU A 1 78 ? -9.402 -3.024 15.289 1.00 94.88 78 LEU A C 1
ATOM 604 O O . LEU A 1 78 ? -10.218 -3.705 15.905 1.00 94.88 78 LEU A O 1
ATOM 608 N N . ILE A 1 79 ? -8.580 -2.169 15.900 1.00 93.56 79 ILE A N 1
ATOM 609 C CA . ILE A 1 79 ? -8.594 -1.956 17.354 1.00 93.56 79 ILE A CA 1
ATOM 610 C C . ILE A 1 79 ? -9.971 -1.455 17.808 1.00 93.56 79 ILE A C 1
ATOM 612 O O . ILE A 1 79 ? -10.559 -2.016 18.735 1.00 93.56 79 ILE A O 1
ATOM 616 N N . LEU A 1 80 ? -10.523 -0.442 17.134 1.00 93.00 80 LEU A N 1
ATOM 617 C CA . LEU A 1 80 ? -11.853 0.091 17.445 1.00 93.00 80 LEU A CA 1
ATOM 618 C C . LEU A 1 80 ? -12.952 -0.956 17.250 1.00 93.00 80 LEU A C 1
ATOM 620 O O . LEU A 1 80 ? -13.874 -1.042 18.061 1.00 93.00 80 LEU A O 1
ATOM 624 N N . LEU A 1 81 ? -12.844 -1.777 16.208 1.00 93.75 81 LEU A N 1
ATOM 625 C CA . LEU A 1 81 ? -13.786 -2.850 15.920 1.00 9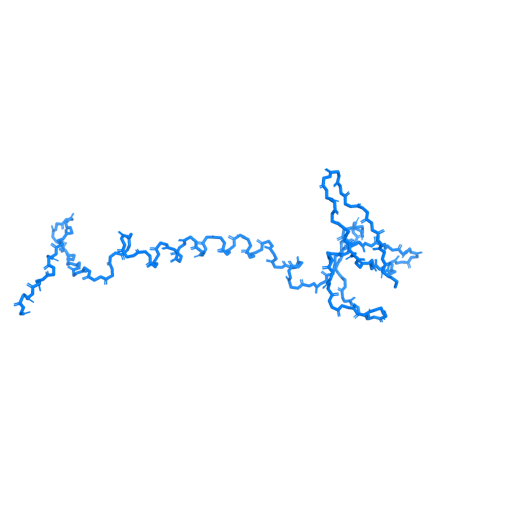3.75 81 LEU A CA 1
ATOM 626 C C . LEU A 1 81 ? -13.752 -3.928 17.010 1.00 93.75 81 LEU A C 1
ATOM 628 O O . LEU A 1 81 ? -14.810 -4.349 17.474 1.00 93.75 81 LEU A O 1
ATOM 632 N N . VAL A 1 82 ? -12.566 -4.320 17.483 1.00 92.75 82 VAL A N 1
ATOM 633 C CA . VAL A 1 82 ? -12.416 -5.250 18.614 1.00 92.75 82 VAL A CA 1
ATOM 634 C C . VAL A 1 82 ? -13.028 -4.664 19.887 1.00 92.75 82 VAL A C 1
ATOM 636 O O . VAL A 1 82 ? -13.793 -5.353 20.562 1.00 92.75 82 VAL A O 1
ATOM 639 N N . ILE A 1 83 ? -12.762 -3.389 20.189 1.00 89.94 83 ILE A N 1
ATOM 640 C CA . ILE A 1 83 ? -13.350 -2.691 21.343 1.00 89.94 83 ILE A CA 1
ATOM 641 C C . ILE A 1 83 ? -14.881 -2.671 21.252 1.00 89.94 83 ILE A C 1
ATOM 643 O O . ILE A 1 83 ? -15.564 -2.996 22.219 1.00 89.94 83 ILE A O 1
ATOM 647 N N . TYR A 1 84 ? -15.426 -2.329 20.084 1.00 88.62 84 TYR A N 1
ATOM 648 C CA . TYR A 1 84 ? -16.867 -2.238 19.857 1.00 88.62 84 TYR A CA 1
ATOM 649 C C . TYR A 1 84 ? -17.577 -3.599 19.897 1.00 88.62 84 TYR A C 1
ATOM 651 O O . TYR A 1 84 ? -18.736 -3.699 20.318 1.00 88.62 84 TYR A O 1
ATOM 659 N N . LEU A 1 85 ? -16.925 -4.656 19.412 1.00 89.19 85 LEU A N 1
ATOM 660 C CA . LEU A 1 85 ? -17.487 -6.004 19.419 1.00 89.19 85 LEU A CA 1
ATOM 661 C C . LEU A 1 85 ? -17.415 -6.655 20.796 1.00 89.19 85 LEU A C 1
ATOM 663 O O . LEU A 1 85 ? -18.250 -7.511 21.073 1.00 89.19 85 LEU A O 1
ATOM 667 N N . ASN A 1 86 ? -16.478 -6.249 21.653 1.00 83.75 86 ASN A N 1
ATOM 668 C CA . ASN A 1 86 ? -16.333 -6.823 22.980 1.00 83.75 86 ASN A CA 1
ATOM 669 C C . ASN A 1 86 ? -17.398 -6.253 23.946 1.00 83.75 86 ASN A C 1
ATOM 671 O O . ASN A 1 86 ? -17.280 -5.105 24.389 1.00 83.75 86 ASN A O 1
ATOM 675 N N . PRO A 1 87 ? -18.435 -7.035 24.314 1.00 70.69 87 PRO A N 1
ATOM 676 C CA . PRO A 1 87 ? -19.540 -6.544 25.139 1.00 70.69 87 PRO A CA 1
ATOM 677 C C . PRO A 1 87 ? -19.105 -6.207 26.570 1.00 70.69 87 PRO A C 1
ATOM 679 O O . PRO A 1 87 ? -19.827 -5.504 27.273 1.00 70.69 87 PRO A O 1
ATOM 682 N N . HIS A 1 88 ? -17.929 -6.682 27.002 1.00 73.75 88 HIS A N 1
ATOM 683 C CA . HIS A 1 88 ? -17.374 -6.344 28.307 1.00 73.75 88 HIS A CA 1
ATOM 684 C C . HIS A 1 88 ? -16.802 -4.918 28.346 1.00 73.75 88 HIS A C 1
ATOM 686 O O . HIS A 1 88 ? -16.825 -4.288 29.402 1.00 73.75 88 HIS A O 1
ATOM 692 N N . ILE A 1 89 ? -16.324 -4.403 27.205 1.00 75.75 89 ILE A N 1
ATOM 693 C CA . ILE A 1 89 ? -15.749 -3.055 27.087 1.00 75.75 89 ILE A CA 1
ATOM 694 C C . ILE A 1 89 ? -16.843 -2.031 26.764 1.00 75.75 89 ILE A C 1
ATOM 6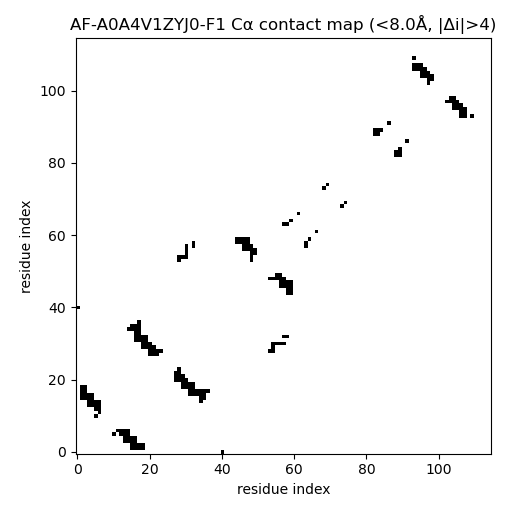96 O O . ILE A 1 89 ? -16.884 -0.962 27.371 1.00 75.75 89 ILE A O 1
ATOM 700 N N . VAL A 1 90 ? -17.756 -2.362 25.844 1.00 71.81 90 VAL A N 1
ATOM 701 C CA . VAL A 1 90 ? -18.902 -1.509 25.496 1.00 71.81 90 VAL A CA 1
ATOM 702 C C . VAL A 1 90 ? -20.202 -2.251 25.819 1.00 71.81 90 VAL A C 1
ATOM 704 O O . VAL A 1 90 ? -20.680 -3.040 24.998 1.00 71.81 90 VAL A O 1
ATOM 707 N N . PRO A 1 91 ? -20.806 -2.021 26.998 1.00 67.12 91 PRO A N 1
ATOM 708 C CA . PRO A 1 91 ? -22.049 -2.682 27.369 1.00 67.12 91 PRO A CA 1
ATOM 709 C C . PRO A 1 91 ? -23.213 -2.141 26.525 1.00 67.12 91 PRO A C 1
ATOM 711 O O . PRO A 1 91 ? -23.709 -1.039 26.747 1.00 67.12 91 PRO A O 1
ATOM 714 N N . LYS A 1 92 ? -23.665 -2.934 25.545 1.00 67.00 92 LYS A N 1
ATOM 715 C CA . LYS A 1 92 ? -24.705 -2.546 24.567 1.00 67.00 92 LYS A CA 1
ATOM 716 C C . LYS A 1 92 ? -26.134 -2.549 25.123 1.00 67.00 92 LYS A C 1
ATOM 718 O O . LYS A 1 92 ? -27.032 -2.033 24.471 1.00 67.00 92 LYS A O 1
ATOM 723 N N . GLN A 1 93 ? -26.354 -3.142 26.298 1.00 64.50 93 GLN A N 1
ATOM 724 C CA . GLN A 1 93 ? -27.691 -3.392 26.857 1.00 64.50 93 GLN A CA 1
ATOM 725 C C . GLN A 1 93 ? -27.973 -2.637 28.165 1.00 64.50 93 GLN A C 1
ATOM 727 O O . GLN A 1 93 ? -29.017 -2.839 28.781 1.00 64.50 93 GLN A O 1
ATOM 732 N N . ASN A 1 94 ? -27.076 -1.747 28.598 1.00 60.03 94 ASN A N 1
ATOM 733 C CA . ASN A 1 94 ? -27.289 -1.000 29.834 1.00 60.03 94 ASN A CA 1
ATOM 734 C C . ASN A 1 94 ? -28.202 0.205 29.568 1.00 60.03 94 ASN A C 1
ATOM 736 O O . ASN A 1 94 ? -27.876 1.074 28.759 1.00 60.03 94 ASN A O 1
ATOM 740 N N . ASN A 1 95 ? -29.327 0.283 30.286 1.00 58.81 95 ASN A N 1
ATOM 741 C CA . ASN A 1 95 ? -30.193 1.464 30.322 1.00 58.81 95 ASN A CA 1
ATOM 742 C C . ASN A 1 95 ? -29.476 2.606 31.062 1.00 58.81 95 ASN A C 1
ATOM 744 O O . ASN A 1 95 ? -29.690 2.844 32.251 1.00 58.81 95 ASN A O 1
ATOM 748 N N . LEU A 1 96 ? -28.580 3.293 30.353 1.00 60.78 96 LEU A N 1
ATOM 749 C CA . LEU A 1 96 ? -27.823 4.428 30.867 1.00 60.78 96 LEU A CA 1
ATOM 750 C C . LEU A 1 96 ? -28.742 5.652 30.932 1.00 60.78 96 LEU A C 1
ATOM 752 O O . LEU A 1 96 ? -29.000 6.321 29.931 1.00 60.78 96 LEU A O 1
ATOM 756 N N . ARG A 1 97 ? -29.249 5.957 32.128 1.00 61.44 97 ARG A N 1
ATOM 757 C CA . ARG A 1 97 ? -29.973 7.207 32.382 1.00 61.44 97 ARG A CA 1
ATOM 758 C C . ARG A 1 97 ? -28.992 8.283 32.833 1.00 61.44 97 ARG A C 1
ATOM 760 O O . ARG A 1 97 ? -28.469 8.231 33.944 1.00 61.44 97 ARG A O 1
ATOM 767 N N . LEU A 1 98 ? -28.768 9.271 31.970 1.00 59.66 98 LEU A N 1
ATOM 768 C CA . LEU A 1 98 ? -28.005 10.471 32.302 1.00 59.66 98 LEU A CA 1
ATOM 769 C C . LEU A 1 98 ? -28.882 11.409 33.144 1.00 59.66 98 LEU A C 1
ATOM 771 O O . LEU A 1 98 ? -29.894 11.927 32.669 1.00 59.66 98 LEU A O 1
ATOM 775 N N . SER A 1 99 ? -28.506 11.614 34.407 1.00 58.75 99 SER A N 1
ATOM 776 C CA . SER A 1 99 ? -29.161 12.593 35.278 1.00 58.75 99 SER A CA 1
ATOM 777 C C . SER A 1 99 ? -28.646 13.996 34.957 1.00 58.75 99 SER A C 1
ATOM 779 O O . SER A 1 99 ? -27.451 14.257 35.059 1.00 58.75 99 SER A O 1
ATOM 781 N N . LYS A 1 100 ? -29.539 14.924 34.586 1.00 65.12 100 LYS A N 1
ATOM 782 C CA . LYS A 1 100 ? -29.174 16.323 34.277 1.00 65.12 100 LYS A CA 1
ATOM 783 C C . LYS A 1 100 ? -28.644 17.102 35.487 1.00 65.12 100 LYS A C 1
ATOM 785 O O . LYS A 1 100 ? -28.020 18.139 35.308 1.00 65.12 100 LYS A O 1
ATOM 790 N N . THR A 1 101 ? -28.913 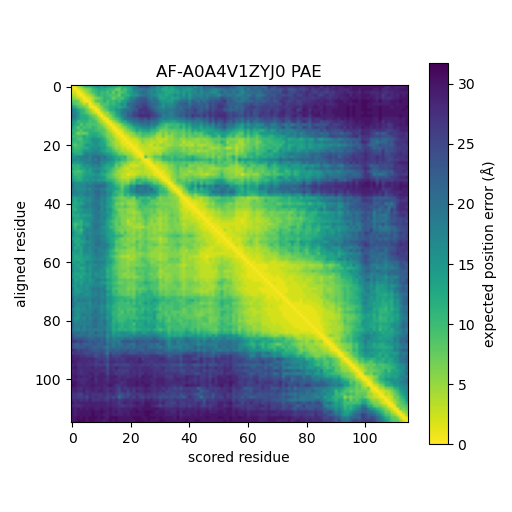16.635 36.705 1.00 66.88 101 THR A N 1
ATOM 791 C CA . THR A 1 101 ? -28.688 17.402 37.939 1.00 66.88 101 THR A CA 1
ATOM 792 C C . THR A 1 101 ? -27.467 16.958 38.741 1.00 66.88 101 THR A C 1
ATOM 794 O O . THR A 1 101 ? -27.026 17.717 39.598 1.00 66.88 101 THR A O 1
ATOM 797 N N . LYS A 1 102 ? -26.909 15.760 38.500 1.00 57.44 102 LYS A N 1
ATOM 798 C CA . LYS A 1 102 ? -25.688 15.272 39.172 1.00 57.44 102 LYS A CA 1
ATOM 799 C C . LYS A 1 102 ? -24.893 14.328 38.252 1.00 57.44 102 LYS A C 1
ATOM 801 O O . LYS A 1 102 ? -25.525 13.510 37.584 1.00 57.44 102 LYS A O 1
ATOM 806 N N . PRO A 1 103 ? -23.546 14.374 38.242 1.00 60.81 103 PRO A N 1
ATOM 807 C CA . PRO A 1 103 ? -22.697 13.598 37.333 1.00 60.81 103 PRO A CA 1
ATOM 808 C C . PRO A 1 103 ? -22.528 12.145 37.809 1.00 60.81 103 PRO A C 1
ATOM 810 O O . PRO A 1 103 ? -21.418 11.675 38.037 1.00 60.81 103 PRO A O 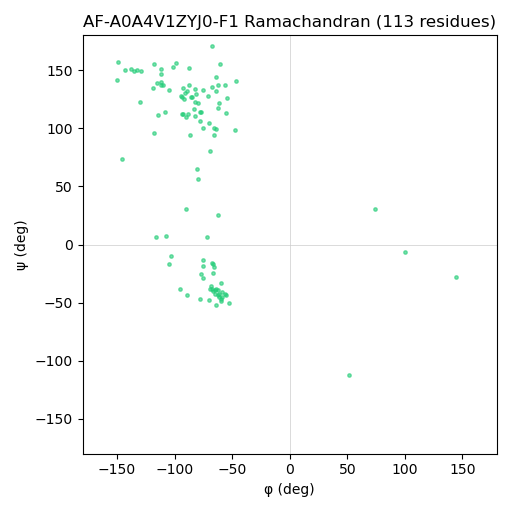1
ATOM 813 N N . TYR A 1 104 ? -23.634 11.428 37.997 1.00 61.50 104 TYR A N 1
ATOM 814 C CA . TYR A 1 104 ? -23.613 10.005 38.327 1.00 61.50 104 TYR A CA 1
ATOM 815 C C . TYR A 1 104 ? -24.316 9.218 37.228 1.00 61.50 104 TYR A C 1
ATOM 817 O O . TYR A 1 104 ? -25.393 9.595 36.761 1.00 61.50 104 TYR A O 1
ATOM 825 N N . ILE A 1 105 ? -23.692 8.115 36.822 1.00 61.94 105 ILE A N 1
ATOM 826 C CA . ILE A 1 105 ? -24.243 7.165 35.860 1.00 61.94 105 ILE A CA 1
ATOM 827 C C . ILE A 1 105 ? -24.966 6.085 36.667 1.00 61.94 105 ILE A C 1
ATOM 829 O O . ILE A 1 105 ? -24.331 5.330 37.401 1.00 61.94 105 ILE A O 1
ATOM 833 N N . PHE A 1 106 ? -26.294 6.022 36.561 1.00 62.69 106 PHE A N 1
ATOM 834 C CA . PHE A 1 106 ? -27.077 4.964 37.198 1.00 62.69 106 PHE A CA 1
ATOM 835 C C . PHE A 1 106 ? -27.084 3.719 36.306 1.00 62.69 106 PHE A C 1
ATOM 837 O O . PHE A 1 106 ? -27.612 3.755 35.195 1.00 62.69 106 PHE A O 1
ATOM 844 N N . LEU A 1 107 ? -26.512 2.619 36.800 1.00 59.66 107 LEU A N 1
ATOM 845 C CA . LEU A 1 107 ? -26.642 1.293 36.196 1.00 59.66 107 LEU A CA 1
ATOM 846 C C . LEU A 1 107 ? -27.890 0.621 36.783 1.00 59.66 107 LEU A C 1
ATOM 848 O O . LEU A 1 107 ? -27.927 0.328 37.976 1.00 59.66 107 LEU A O 1
ATOM 852 N N . GLN A 1 108 ? -28.926 0.406 35.970 1.00 62.03 108 GLN A N 1
ATOM 853 C CA . GLN A 1 108 ? -30.074 -0.405 36.382 1.00 62.03 108 GLN A CA 1
ATOM 854 C C . GLN A 1 108 ? -29.773 -1.887 36.116 1.00 62.03 108 GLN A C 1
ATOM 856 O O . GLN A 1 108 ? -29.409 -2.219 34.986 1.00 62.03 108 GLN A O 1
ATOM 861 N N . PRO A 1 109 ? -29.919 -2.782 37.110 1.00 52.44 109 PRO A N 1
ATOM 862 C CA . PRO A 1 109 ? -29.813 -4.212 36.864 1.00 52.44 109 PRO A C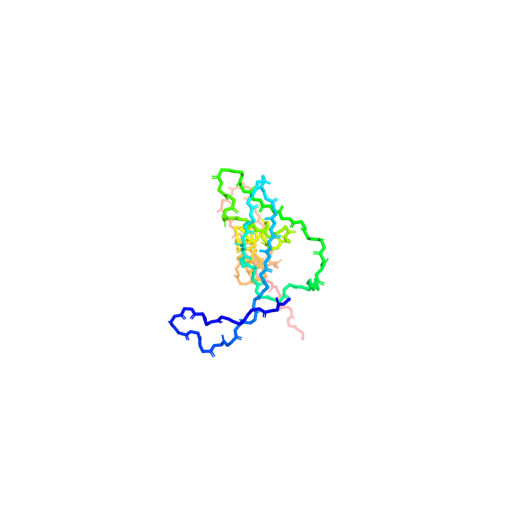A 1
ATOM 863 C C . PRO A 1 109 ? -30.950 -4.648 35.937 1.00 52.44 109 PRO A C 1
ATOM 865 O O . PRO A 1 109 ? -32.110 -4.288 36.150 1.00 52.44 109 PRO A O 1
ATOM 868 N N . VA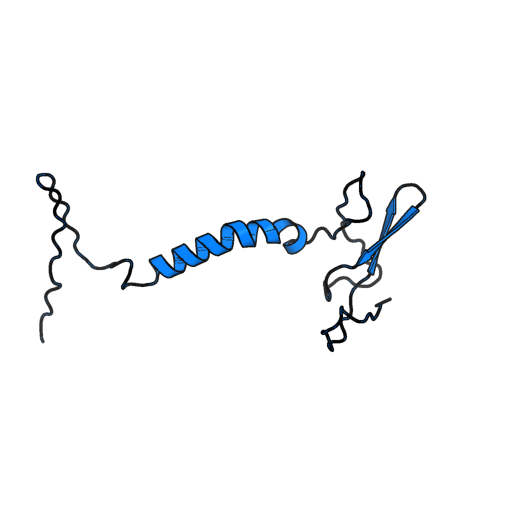L A 1 110 ? -30.616 -5.416 34.898 1.00 60.84 110 VAL A N 1
ATOM 869 C CA . VAL A 1 110 ? -31.616 -6.095 34.070 1.00 60.84 110 VAL A CA 1
ATOM 870 C C . VAL A 1 110 ? -32.360 -7.062 34.985 1.00 60.84 110 VAL A C 1
ATOM 872 O O . VAL A 1 110 ? -31.757 -7.950 35.584 1.00 60.84 110 VAL A O 1
ATOM 875 N N . SER A 1 111 ? -33.662 -6.851 35.147 1.00 58.34 111 SER A N 1
ATOM 876 C CA . SER A 1 111 ? -34.530 -7.734 35.913 1.00 58.34 111 SER A CA 1
ATOM 877 C C . SER A 1 111 ? -34.585 -9.098 35.228 1.00 58.34 111 SER A C 1
ATOM 879 O O . SER A 1 111 ? -35.318 -9.272 34.256 1.00 58.34 111 SER A O 1
ATOM 881 N N . SER A 1 112 ? -33.803 -10.060 35.722 1.00 55.69 112 SER A N 1
ATOM 882 C CA . SER A 1 112 ? -33.989 -11.476 35.411 1.00 55.69 112 SER A CA 1
ATOM 883 C C . SER A 1 112 ? -35.325 -11.919 35.998 1.00 55.69 112 SER A C 1
ATOM 885 O O . SER A 1 112 ? -35.425 -12.259 37.177 1.00 55.69 112 SER A O 1
ATOM 887 N N . THR A 1 113 ? -36.373 -11.872 35.180 1.00 50.38 113 THR A N 1
ATOM 888 C CA . THR A 1 113 ? -37.608 -12.607 35.436 1.00 50.38 113 THR A CA 1
ATOM 889 C C . THR A 1 113 ? -37.264 -14.089 35.339 1.00 50.38 113 THR A C 1
ATOM 891 O O . THR A 1 113 ? -37.099 -14.623 34.247 1.00 50.38 113 THR A O 1
ATOM 894 N N . TYR A 1 114 ? -37.090 -14.732 36.492 1.00 48.38 114 TYR A N 1
ATOM 895 C CA . TYR A 1 114 ? -37.157 -16.183 36.600 1.00 48.38 114 TYR A CA 1
ATOM 896 C C . TYR A 1 114 ? -38.565 -16.625 36.182 1.00 48.38 114 TYR A C 1
ATOM 898 O O . TYR A 1 114 ? -39.550 -16.171 36.769 1.00 48.38 114 TYR A O 1
ATOM 906 N N . ALA A 1 115 ? -38.635 -17.485 35.170 1.00 41.62 115 ALA A N 1
ATOM 907 C CA . ALA A 1 115 ? -39.763 -18.354 34.864 1.00 41.62 115 ALA A CA 1
ATOM 908 C C . ALA A 1 115 ? -39.197 -19.743 34.561 1.00 41.62 115 ALA A C 1
ATOM 910 O O . ALA A 1 115 ? -38.166 -19.797 33.849 1.00 41.62 115 ALA A O 1
#

pLDDT: mean 71.07, std 14.73, range [41.62, 95.75]